Protein AF-A0A3D3GLA4-F1 (afdb_monomer)

Nearest PDB structures (foldseek):
  6uuj-assembly3_G  TM=5.738E-01  e=8.253E+00  Mycobacterium tuberculosis H37Rv

Secondary structure (DSSP, 8-state):
-HHHHHHHHHHHHHHHHHHHHHHHHHT--SSHHHHHHHHHHHHHHHHHHHHHHHHHHHHHHHH--

Mean predicted aligned error: 4.24 Å

Foldseek 3Di:
DVVVLVVVLVVVLVVLLVVLLVVLCVPFDDDPVSNVVSNVVSVVVSVVVSVVVVVVSCCCVVVVD

Structure (mmCIF, N/CA/C/O backbone):
data_AF-A0A3D3GLA4-F1
#
_entry.id   AF-A0A3D3GLA4-F1
#
loop_
_atom_site.group_PDB
_atom_site.id
_atom_site.type_symbol
_atom_site.label_atom_id
_atom_site.label_alt_id
_atom_site.label_comp_id
_atom_site.label_asym_id
_atom_site.label_entity_id
_atom_site.label_seq_id
_atom_site.pdbx_PDB_ins_code
_atom_site.Cartn_x
_atom_site.Cartn_y
_atom_site.Cartn_z
_atom_site.occupancy
_atom_site.B_iso_or_equiv
_atom_site.auth_seq_id
_atom_site.auth_comp_id
_atom_site.auth_asym_id
_atom_site.auth_atom_id
_atom_site.pdbx_PDB_model_num
ATOM 1 N N . LYS A 1 1 ? 19.019 5.707 -14.282 1.00 66.81 1 LYS A N 1
ATOM 2 C CA . LYS A 1 1 ? 17.958 4.679 -14.429 1.00 66.81 1 LYS A CA 1
ATOM 3 C C . LYS A 1 1 ? 17.403 4.313 -13.049 1.00 66.81 1 LYS A C 1
ATOM 5 O O . LYS A 1 1 ? 16.198 4.388 -12.879 1.00 66.81 1 LYS A O 1
ATOM 10 N N . ASP A 1 2 ? 18.264 4.108 -12.051 1.00 77.12 2 ASP A N 1
ATOM 11 C CA . ASP A 1 2 ? 17.898 3.659 -10.689 1.00 77.12 2 ASP A CA 1
ATOM 12 C C . ASP A 1 2 ? 17.094 4.668 -9.855 1.00 77.12 2 ASP A C 1
ATOM 14 O O . ASP A 1 2 ? 16.172 4.299 -9.134 1.00 77.12 2 ASP A O 1
ATOM 18 N N . ILE A 1 3 ? 17.397 5.964 -9.979 1.00 84.44 3 ILE A N 1
ATOM 19 C CA . ILE A 1 3 ? 16.654 7.006 -9.249 1.00 84.44 3 ILE A CA 1
ATOM 20 C C . ILE A 1 3 ? 15.220 7.131 -9.783 1.00 84.44 3 ILE A C 1
ATOM 22 O O . ILE A 1 3 ? 14.273 7.253 -9.012 1.00 84.44 3 ILE A O 1
ATOM 26 N N . TYR A 1 4 ? 15.051 7.058 -11.106 1.00 84.31 4 TYR A N 1
ATOM 27 C CA . TYR A 1 4 ? 13.742 7.183 -11.749 1.00 84.31 4 TYR A CA 1
ATOM 28 C C . TYR A 1 4 ? 12.837 5.982 -11.443 1.00 84.31 4 TYR A C 1
ATOM 30 O O . TYR A 1 4 ? 11.651 6.152 -11.171 1.00 84.31 4 TYR A O 1
ATOM 38 N N . THR A 1 5 ? 13.397 4.769 -11.411 1.00 85.38 5 THR A N 1
ATOM 39 C CA . THR A 1 5 ? 12.655 3.560 -11.028 1.00 85.38 5 THR A CA 1
ATOM 40 C C . THR A 1 5 ? 12.269 3.562 -9.550 1.00 85.38 5 THR A C 1
ATOM 42 O O . THR A 1 5 ? 11.162 3.140 -9.221 1.00 85.38 5 THR A O 1
ATOM 45 N N . GLY A 1 6 ? 13.119 4.091 -8.665 1.00 87.38 6 GLY A N 1
ATOM 46 C CA . GLY A 1 6 ? 12.774 4.300 -7.255 1.00 87.38 6 GLY A CA 1
ATOM 47 C C . GLY A 1 6 ? 11.646 5.320 -7.050 1.00 87.38 6 GLY A C 1
ATOM 48 O O . GLY A 1 6 ? 10.710 5.050 -6.298 1.00 87.38 6 GLY A O 1
ATOM 49 N N . LEU A 1 7 ? 11.695 6.458 -7.755 1.00 90.75 7 LEU A N 1
ATOM 50 C CA . LEU A 1 7 ? 10.650 7.493 -7.724 1.00 90.75 7 LEU A CA 1
ATOM 51 C C . LEU A 1 7 ? 9.293 6.951 -8.182 1.00 90.75 7 LEU A C 1
ATOM 53 O O . LEU A 1 7 ? 8.313 7.079 -7.453 1.00 90.75 7 LEU A O 1
ATOM 57 N N . MET A 1 8 ? 9.262 6.274 -9.334 1.00 88.06 8 MET A N 1
ATOM 58 C CA . MET A 1 8 ? 8.045 5.648 -9.860 1.00 88.06 8 MET A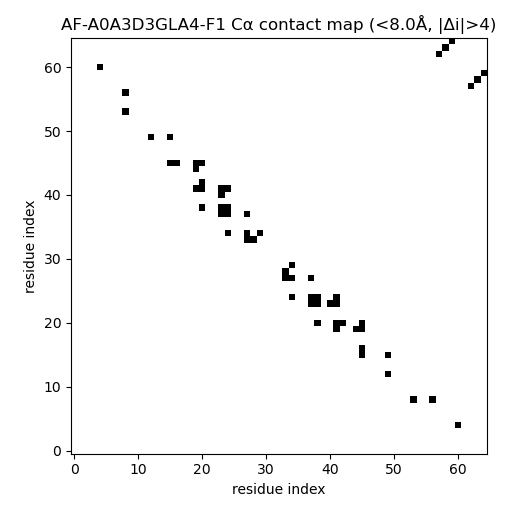 CA 1
ATOM 59 C C . MET A 1 8 ? 7.443 4.634 -8.881 1.00 88.06 8 MET A C 1
ATOM 61 O O . MET A 1 8 ? 6.237 4.638 -8.648 1.00 88.06 8 MET A O 1
ATOM 65 N N . LYS A 1 9 ? 8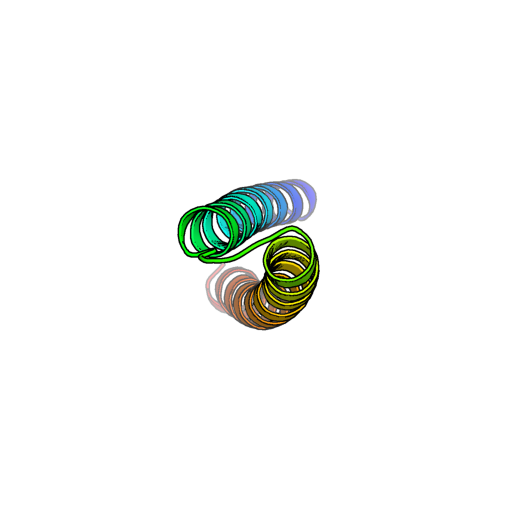.268 3.770 -8.273 1.00 87.88 9 LYS A N 1
ATOM 66 C CA . LYS A 1 9 ? 7.790 2.795 -7.280 1.00 87.88 9 LYS A CA 1
ATOM 67 C C . LYS A 1 9 ? 7.180 3.477 -6.056 1.00 87.88 9 LYS A C 1
ATOM 69 O O . LYS A 1 9 ? 6.105 3.084 -5.615 1.00 87.88 9 LYS A O 1
ATOM 74 N N . SER A 1 10 ? 7.848 4.505 -5.531 1.00 92.31 10 SER A N 1
ATOM 75 C CA . SER A 1 10 ? 7.377 5.252 -4.360 1.00 92.31 10 SER A CA 1
ATOM 76 C C . SER A 1 10 ? 6.008 5.895 -4.600 1.00 92.31 10 SER A C 1
ATOM 78 O O . SER A 1 10 ? 5.118 5.799 -3.753 1.00 92.31 10 SER A O 1
ATOM 80 N N . GLU A 1 11 ? 5.806 6.491 -5.777 1.00 94.00 11 GLU A N 1
ATOM 81 C CA . GLU A 1 11 ? 4.530 7.103 -6.157 1.00 94.00 11 GLU A CA 1
ATOM 82 C C . GLU A 1 11 ? 3.397 6.066 -6.222 1.00 94.00 11 GLU A C 1
ATOM 84 O O . GLU A 1 11 ? 2.335 6.266 -5.627 1.00 94.00 11 GLU A O 1
ATOM 89 N N . ILE A 1 12 ? 3.656 4.906 -6.837 1.00 92.88 12 ILE A N 1
ATOM 90 C CA . ILE A 1 12 ? 2.696 3.793 -6.904 1.00 92.88 12 ILE A CA 1
ATOM 91 C C . ILE A 1 12 ? 2.333 3.298 -5.498 1.00 92.88 12 ILE A C 1
ATOM 93 O O . ILE A 1 12 ? 1.153 3.113 -5.192 1.00 92.88 12 ILE A O 1
ATOM 97 N N . PHE A 1 13 ? 3.322 3.104 -4.621 1.00 94.19 13 PHE A N 1
ATOM 98 C CA . PHE A 1 13 ? 3.074 2.640 -3.255 1.00 94.19 13 PHE A CA 1
ATOM 99 C C . PHE A 1 13 ? 2.281 3.660 -2.438 1.00 94.19 13 PHE A C 1
ATOM 101 O O . PHE A 1 13 ? 1.372 3.272 -1.708 1.00 94.19 13 PHE A O 1
ATOM 108 N N . SER A 1 14 ? 2.575 4.955 -2.579 1.00 95.62 14 SER A N 1
ATOM 109 C CA . SER A 1 14 ? 1.861 6.015 -1.862 1.00 95.62 14 SER A CA 1
ATOM 110 C C . SER A 1 14 ? 0.374 6.045 -2.219 1.00 95.62 14 SER A C 1
ATOM 112 O O . SER A 1 14 ? -0.472 6.019 -1.322 1.00 95.62 14 SER A O 1
ATOM 114 N N . ILE A 1 15 ? 0.049 6.014 -3.517 1.00 96.12 15 ILE A N 1
ATOM 115 C CA . ILE A 1 15 ? -1.340 5.989 -4.001 1.00 96.12 15 ILE A CA 1
ATOM 116 C C . ILE A 1 15 ? -2.065 4.749 -3.471 1.00 96.12 15 ILE A C 1
ATOM 118 O O . ILE A 1 15 ? -3.197 4.832 -2.995 1.00 96.12 15 ILE A O 1
ATOM 122 N N . LEU A 1 16 ? -1.397 3.599 -3.507 1.00 95.56 16 LEU A N 1
ATOM 123 C CA . LEU A 1 16 ? -1.967 2.332 -3.075 1.00 95.56 16 LEU A CA 1
ATOM 124 C C . LEU A 1 16 ? -2.269 2.323 -1.569 1.00 95.56 16 LEU A C 1
ATOM 126 O O . LEU A 1 16 ? -3.376 1.958 -1.172 1.00 95.56 16 LEU A O 1
ATOM 130 N N . ILE A 1 17 ? -1.325 2.770 -0.734 1.00 95.94 17 ILE A N 1
ATOM 131 C CA . ILE A 1 17 ? -1.518 2.868 0.721 1.00 95.94 17 ILE A CA 1
ATOM 132 C C . ILE A 1 17 ? -2.665 3.825 1.043 1.00 95.94 17 ILE A C 1
ATOM 134 O O . ILE A 1 17 ? -3.507 3.500 1.882 1.00 95.94 17 ILE A O 1
ATOM 138 N N . ALA A 1 18 ? -2.719 4.986 0.382 1.00 96.56 18 ALA A N 1
ATOM 139 C CA . ALA A 1 18 ? -3.779 5.966 0.594 1.00 96.56 18 ALA A CA 1
ATOM 140 C C . ALA A 1 18 ? -5.155 5.372 0.268 1.00 96.56 18 ALA A C 1
ATOM 142 O O . ALA A 1 18 ? -6.068 5.451 1.087 1.00 96.56 18 ALA A O 1
ATOM 143 N N . LEU A 1 19 ? -5.286 4.698 -0.878 1.00 96.44 19 LEU A N 1
ATOM 144 C CA . LEU A 1 19 ? -6.535 4.059 -1.288 1.00 96.44 19 LEU A CA 1
ATOM 145 C C . LEU A 1 19 ? -6.972 2.958 -0.319 1.00 96.44 19 LEU A C 1
ATOM 147 O O . LEU A 1 19 ? -8.124 2.959 0.113 1.00 96.44 19 LEU A O 1
ATOM 151 N N . VAL A 1 20 ? -6.070 2.050 0.065 1.00 96.19 20 VAL A N 1
ATOM 152 C CA . VAL A 1 20 ? -6.391 0.958 1.001 1.00 96.19 20 VAL A CA 1
ATOM 153 C C . VAL A 1 20 ? -6.776 1.514 2.373 1.00 96.19 20 VAL A C 1
ATOM 155 O O . VAL A 1 20 ? -7.767 1.077 2.960 1.00 96.19 20 VAL A O 1
ATOM 158 N N . SER A 1 21 ? -6.043 2.513 2.864 1.00 95.25 21 SER A N 1
ATOM 159 C CA . SER A 1 21 ? -6.298 3.131 4.169 1.00 95.25 21 SER A CA 1
ATOM 160 C C . SER A 1 21 ? -7.629 3.884 4.191 1.00 95.25 21 SER A C 1
ATOM 162 O O . SER A 1 21 ? -8.419 3.707 5.119 1.00 95.25 21 SER A O 1
ATOM 164 N N . CYS A 1 22 ? -7.924 4.670 3.151 1.00 95.44 22 CYS A N 1
ATOM 165 C CA . CYS A 1 22 ? -9.209 5.351 3.002 1.00 95.44 22 CYS A CA 1
ATOM 166 C C . CYS A 1 22 ? -10.360 4.352 2.875 1.00 95.44 22 CYS A C 1
ATOM 168 O O . CYS A 1 22 ? -11.384 4.518 3.530 1.00 95.44 22 CYS A O 1
ATOM 170 N N . HIS A 1 23 ? -10.193 3.294 2.081 1.00 95.69 23 HIS A N 1
ATOM 171 C CA . HIS A 1 23 ? -11.225 2.277 1.895 1.00 95.69 23 HIS A CA 1
ATOM 172 C C . HIS A 1 23 ? -11.551 1.557 3.205 1.00 95.69 23 HIS A C 1
ATOM 174 O O . HIS A 1 23 ? -12.720 1.408 3.565 1.00 95.69 23 HIS A O 1
ATOM 180 N N . GLN A 1 24 ? -10.526 1.157 3.956 1.00 94.62 24 GLN A N 1
ATOM 181 C CA . GLN A 1 24 ? -10.714 0.469 5.225 1.00 94.62 24 GLN A CA 1
ATOM 182 C C . GLN A 1 24 ? -11.306 1.396 6.294 1.00 94.62 24 GLN A C 1
ATOM 184 O O . GLN A 1 24 ? -12.149 0.948 7.064 1.00 94.62 24 GLN A O 1
ATOM 189 N N . GLY A 1 25 ? -10.917 2.677 6.303 1.00 93.12 25 GLY A N 1
ATOM 190 C CA . GLY A 1 25 ? -11.462 3.706 7.194 1.00 93.12 25 GLY A CA 1
ATOM 191 C C . GLY A 1 25 ? -12.926 4.056 6.904 1.00 93.12 25 GLY A C 1
ATOM 192 O O . GLY A 1 25 ? -13.721 4.177 7.831 1.00 93.12 25 GLY A O 1
ATOM 193 N N . LEU A 1 26 ? -13.304 4.161 5.627 1.00 93.88 26 LEU A N 1
ATOM 194 C CA . LEU A 1 26 ? -14.686 4.421 5.203 1.00 93.88 26 LEU A CA 1
ATOM 195 C C . LEU A 1 26 ? -15.604 3.209 5.405 1.00 93.88 26 LEU A C 1
ATOM 197 O O . LEU A 1 26 ? -16.804 3.375 5.596 1.00 93.88 26 LEU A O 1
ATOM 201 N N . SER A 1 27 ? -15.046 1.997 5.381 1.00 91.75 27 SER A N 1
ATOM 202 C CA . SER A 1 27 ? -15.793 0.750 5.592 1.00 91.75 27 SER A CA 1
ATOM 203 C C . SER A 1 27 ? -15.987 0.400 7.072 1.00 91.75 27 SER A C 1
ATOM 205 O O . SER A 1 27 ? -16.597 -0.623 7.386 1.00 91.75 27 SER A O 1
ATOM 207 N N . VAL A 1 28 ? -15.466 1.207 8.004 1.00 92.88 28 VAL A N 1
ATOM 208 C CA . VAL A 1 28 ? -15.649 0.960 9.438 1.00 92.88 28 VAL A CA 1
ATOM 209 C C . VAL A 1 28 ? -17.099 1.199 9.832 1.00 92.88 28 VAL A C 1
ATOM 211 O O . VAL A 1 28 ? -17.667 2.259 9.598 1.00 92.88 28 VAL A O 1
ATOM 214 N N . SER A 1 29 ? -17.683 0.219 10.511 1.00 89.00 29 SER A N 1
ATOM 215 C CA . SER A 1 29 ? -18.949 0.364 11.224 1.00 89.00 29 SER A CA 1
ATOM 216 C C . SER A 1 29 ? -18.786 -0.167 12.644 1.00 89.00 29 SER A C 1
ATOM 218 O O . SER A 1 29 ? -18.311 -1.285 12.841 1.00 89.00 29 SER A O 1
ATOM 220 N N . GLY A 1 30 ? -19.151 0.644 13.638 1.00 88.12 30 GLY A N 1
ATOM 221 C CA . GLY A 1 30 ? -19.024 0.314 15.060 1.00 88.12 30 GLY A CA 1
ATOM 222 C C . GLY A 1 30 ? -18.418 1.446 15.893 1.00 88.12 30 GLY A C 1
ATOM 223 O O . GLY A 1 30 ? -18.314 2.581 15.437 1.00 88.12 30 GLY A O 1
ATOM 224 N N . GLY A 1 31 ? -18.047 1.125 17.136 1.00 88.44 31 GLY A N 1
ATOM 225 C CA . GLY A 1 31 ? -17.401 2.051 18.073 1.00 88.44 31 GLY A CA 1
ATOM 226 C C . GLY A 1 31 ? -15.873 2.092 17.947 1.00 88.44 31 GLY A C 1
ATOM 227 O O . GLY A 1 31 ? -15.291 1.598 16.981 1.00 88.44 31 GLY A O 1
ATOM 228 N N . SER A 1 32 ? -15.206 2.635 18.966 1.00 88.69 32 SER A N 1
ATOM 229 C CA . SER A 1 32 ? -13.745 2.813 19.016 1.00 88.69 32 SER A CA 1
ATOM 230 C C . SER A 1 32 ? -12.938 1.527 18.782 1.00 88.69 32 SER A C 1
ATOM 232 O O . SER A 1 32 ? -11.898 1.572 18.129 1.00 88.69 32 SER A O 1
ATOM 234 N N . ASP A 1 33 ? -13.436 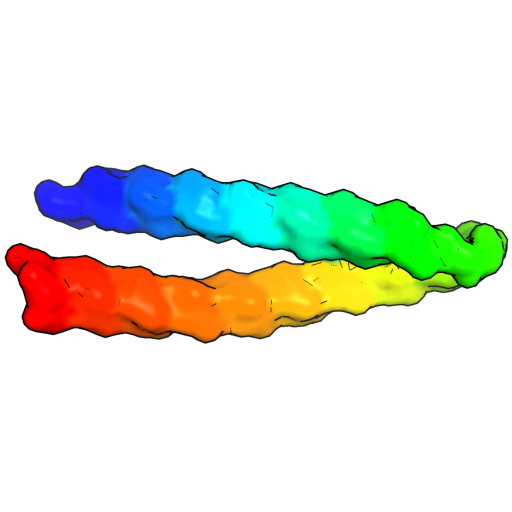0.372 19.230 1.00 92.38 33 ASP A N 1
ATOM 235 C CA . ASP A 1 33 ? -12.769 -0.922 19.014 1.00 92.38 33 ASP A CA 1
ATOM 236 C C . ASP A 1 33 ? -12.746 -1.348 17.538 1.00 92.38 33 ASP A C 1
ATOM 238 O O . ASP A 1 33 ? -11.793 -1.986 17.079 1.00 92.38 33 ASP A O 1
ATOM 242 N N . ALA A 1 34 ? -13.780 -0.991 16.770 1.00 92.25 34 ALA A N 1
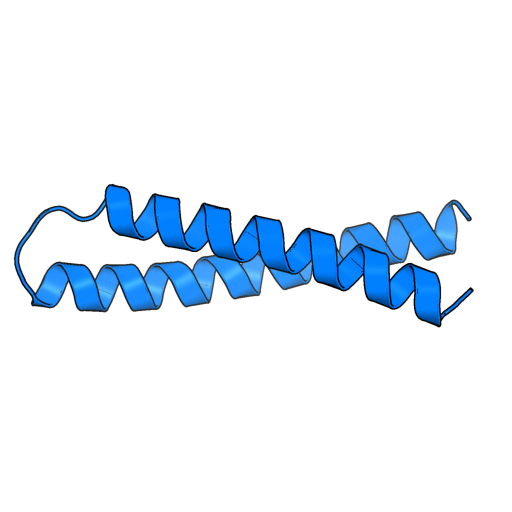ATOM 243 C CA . ALA A 1 34 ? -13.858 -1.316 15.347 1.00 92.25 34 ALA A CA 1
ATOM 244 C C . ALA A 1 34 ? -12.835 -0.508 14.535 1.00 92.25 34 ALA A C 1
ATOM 246 O O . ALA A 1 34 ? -12.216 -1.047 13.619 1.00 92.25 34 ALA A O 1
ATOM 247 N N . VAL A 1 35 ? -12.593 0.750 14.921 1.00 93.00 35 VAL A N 1
ATOM 248 C CA . VAL A 1 35 ? -11.585 1.627 14.299 1.00 93.00 35 VAL A CA 1
ATOM 249 C C . VAL A 1 35 ? -10.173 1.064 14.486 1.00 93.00 35 VAL A C 1
ATOM 251 O O . VAL A 1 35 ? -9.385 1.038 13.537 1.00 93.00 35 VAL A O 1
ATOM 254 N N . GLY A 1 36 ? -9.865 0.555 15.685 1.00 93.44 36 GLY A N 1
ATOM 255 C CA . GLY A 1 36 ? -8.585 -0.098 15.968 1.00 93.44 36 GLY A CA 1
ATOM 256 C C . GLY A 1 36 ? -8.357 -1.314 15.069 1.00 93.44 36 GLY A C 1
ATOM 257 O O . GLY A 1 36 ? -7.344 -1.388 14.373 1.00 93.44 36 GLY A O 1
ATOM 258 N N . LYS A 1 37 ? -9.345 -2.220 15.002 1.00 94.12 37 LYS A N 1
ATOM 259 C CA . LYS A 1 37 ? -9.287 -3.417 14.141 1.00 94.12 37 LYS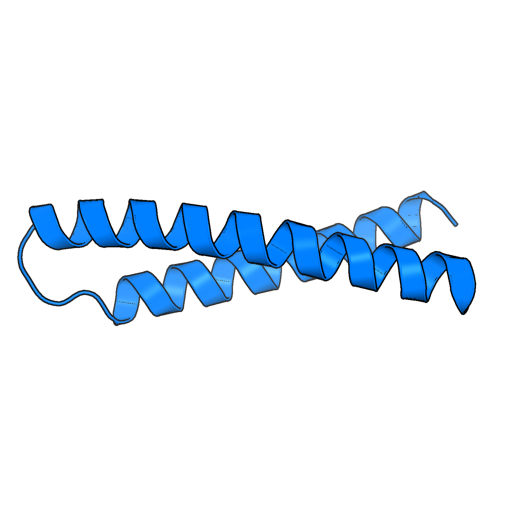 A CA 1
ATOM 260 C C . LYS A 1 37 ? -9.140 -3.066 12.663 1.00 94.12 37 LYS A C 1
ATOM 262 O O . LYS A 1 37 ? -8.317 -3.666 11.975 1.00 94.12 37 LYS A O 1
ATOM 267 N N . ALA A 1 38 ? -9.895 -2.080 12.190 1.00 94.62 38 ALA A N 1
ATOM 268 C CA . ALA A 1 38 ? -9.828 -1.620 10.811 1.00 94.62 38 ALA A CA 1
ATOM 269 C C . ALA A 1 38 ? -8.457 -1.030 10.468 1.00 94.62 38 ALA A C 1
ATOM 271 O O . ALA A 1 38 ? -7.908 -1.342 9.418 1.00 94.62 38 ALA A O 1
ATOM 272 N N . THR A 1 39 ? -7.854 -0.253 11.371 1.00 93.38 39 THR A N 1
ATOM 273 C CA . THR A 1 39 ? -6.495 0.276 11.176 1.00 93.38 39 THR A CA 1
ATOM 274 C C . THR A 1 39 ? -5.472 -0.854 11.052 1.00 93.38 39 THR A C 1
ATOM 276 O O . THR A 1 39 ? -4.635 -0.838 10.152 1.00 93.38 39 THR A O 1
ATOM 279 N N . THR A 1 40 ? -5.556 -1.882 11.904 1.00 95.50 40 THR A N 1
ATOM 280 C CA . THR A 1 40 ? -4.650 -3.039 11.816 1.00 95.50 40 THR A CA 1
ATOM 281 C C . THR A 1 40 ? -4.846 -3.808 10.510 1.00 95.50 40 THR A C 1
ATOM 283 O O . THR A 1 40 ? -3.868 -4.173 9.859 1.00 95.50 40 THR A O 1
ATOM 286 N N . GLN A 1 41 ? -6.097 -4.008 10.085 1.00 95.25 41 GLN A N 1
ATOM 287 C CA . GLN A 1 41 ? -6.408 -4.630 8.797 1.00 95.25 41 GLN A CA 1
ATOM 288 C C . GLN A 1 41 ? -5.869 -3.806 7.622 1.00 95.25 41 GLN A C 1
ATOM 290 O O . GLN A 1 41 ? -5.257 -4.380 6.724 1.00 95.25 41 GLN A O 1
ATOM 295 N N . ALA A 1 42 ? -6.011 -2.478 7.654 1.00 96.44 42 ALA A N 1
ATOM 296 C CA . ALA A 1 42 ? -5.507 -1.580 6.614 1.00 96.44 42 ALA A CA 1
ATOM 297 C C . ALA A 1 42 ? -3.996 -1.740 6.415 1.00 96.44 42 ALA A C 1
ATOM 299 O O . ALA A 1 42 ? -3.531 -1.860 5.281 1.00 96.44 42 ALA A O 1
ATOM 300 N N . VAL A 1 43 ? -3.234 -1.792 7.512 1.00 96.56 43 VAL A N 1
ATOM 301 C CA . VAL A 1 43 ? -1.774 -1.960 7.471 1.00 96.56 43 VAL A CA 1
ATOM 302 C C . VAL A 1 43 ? -1.395 -3.326 6.899 1.00 96.56 43 VAL A C 1
ATOM 304 O O . VAL A 1 43 ? -0.557 -3.393 6.002 1.00 96.56 43 VAL A O 1
ATOM 307 N N . VAL A 1 44 ? -2.034 -4.407 7.356 1.00 97.25 44 VAL A N 1
ATOM 308 C CA . VAL A 1 44 ? -1.752 -5.766 6.858 1.00 97.25 44 VAL A CA 1
ATOM 309 C C . VAL A 1 44 ? -2.047 -5.875 5.361 1.00 97.25 44 VAL A C 1
ATOM 311 O O . VAL A 1 44 ? -1.199 -6.345 4.605 1.00 97.25 44 VAL A O 1
ATOM 314 N N . ILE A 1 45 ? -3.212 -5.394 4.915 1.00 96.00 45 ILE A N 1
ATOM 315 C CA . ILE A 1 45 ? -3.606 -5.422 3.499 1.00 96.00 45 ILE A CA 1
ATOM 316 C C . ILE A 1 45 ? -2.638 -4.584 2.659 1.00 96.00 45 ILE A C 1
ATOM 318 O O . ILE A 1 45 ? -2.193 -5.040 1.606 1.00 96.00 45 ILE A O 1
ATOM 322 N N . SER A 1 46 ? -2.268 -3.393 3.137 1.00 96.50 46 SER A N 1
ATOM 323 C CA . SER A 1 46 ? -1.333 -2.511 2.432 1.00 96.50 46 SER A CA 1
ATOM 324 C C . SER A 1 46 ? 0.037 -3.165 2.258 1.00 96.50 46 SER A C 1
ATOM 326 O O . SER A 1 46 ? 0.560 -3.173 1.150 1.00 96.50 46 SER A O 1
ATOM 328 N N . ILE A 1 47 ? 0.605 -3.770 3.310 1.00 96.44 47 ILE A N 1
ATOM 329 C CA . ILE A 1 47 ? 1.917 -4.438 3.238 1.00 96.44 47 ILE A CA 1
ATOM 330 C C . ILE A 1 47 ? 1.883 -5.603 2.243 1.00 96.44 47 ILE A C 1
ATOM 332 O O . ILE A 1 47 ? 2.790 -5.731 1.420 1.00 96.44 47 ILE A O 1
ATOM 336 N N . VAL A 1 48 ? 0.830 -6.425 2.272 1.00 96.75 48 VAL A N 1
ATOM 337 C CA . VAL A 1 48 ? 0.684 -7.548 1.335 1.00 96.75 48 VAL A CA 1
ATOM 338 C C . VAL A 1 48 ? 0.573 -7.049 -0.108 1.00 96.75 48 VAL A C 1
ATOM 340 O O . VAL A 1 48 ? 1.273 -7.569 -0.978 1.00 96.75 48 VAL A O 1
ATOM 343 N N . LEU A 1 49 ? -0.242 -6.019 -0.375 1.00 95.56 49 LEU A N 1
ATOM 344 C CA . LEU A 1 49 ? -0.335 -5.442 -1.721 1.00 95.56 49 LEU A CA 1
ATOM 345 C C . LEU A 1 49 ? 0.994 -4.838 -2.181 1.00 95.56 49 LEU A C 1
ATOM 347 O O . LEU A 1 49 ? 1.362 -5.034 -3.335 1.00 95.56 49 LEU A O 1
ATOM 351 N N . ILE A 1 50 ? 1.719 -4.129 -1.310 1.00 95.88 50 ILE A N 1
ATOM 352 C CA . ILE A 1 50 ? 3.021 -3.537 -1.653 1.00 95.88 50 ILE A CA 1
ATOM 353 C C . ILE A 1 50 ? 4.002 -4.621 -2.091 1.00 95.88 50 ILE A C 1
ATOM 355 O O . ILE A 1 50 ? 4.667 -4.441 -3.103 1.00 95.88 50 ILE A O 1
ATOM 359 N N . ILE A 1 51 ? 4.068 -5.756 -1.390 1.00 95.38 51 ILE A N 1
ATOM 360 C CA . ILE A 1 51 ? 4.959 -6.866 -1.765 1.00 95.38 51 ILE A CA 1
ATOM 361 C C . ILE A 1 51 ? 4.606 -7.401 -3.160 1.00 95.38 51 ILE A C 1
ATOM 363 O O . ILE A 1 51 ? 5.489 -7.604 -3.994 1.00 95.38 51 ILE A O 1
ATOM 367 N N . VAL A 1 52 ? 3.315 -7.604 -3.436 1.00 95.25 52 VAL A N 1
ATOM 368 C CA . VAL A 1 52 ? 2.850 -8.087 -4.746 1.00 95.25 52 VAL A CA 1
ATOM 369 C C . VAL A 1 52 ? 3.178 -7.077 -5.846 1.00 95.25 52 VAL A C 1
ATOM 371 O O . VAL A 1 52 ? 3.736 -7.446 -6.880 1.00 95.25 52 VAL A O 1
ATOM 374 N N . VAL A 1 53 ? 2.868 -5.800 -5.622 1.00 93.62 53 VAL A N 1
ATOM 375 C CA . VAL A 1 53 ? 3.101 -4.730 -6.596 1.00 93.62 53 VAL A CA 1
ATOM 376 C C . VAL A 1 53 ? 4.587 -4.465 -6.796 1.00 93.62 53 VAL A C 1
ATOM 378 O O . VAL A 1 53 ? 4.983 -4.217 -7.926 1.00 93.62 53 VAL A O 1
ATOM 381 N N . ASP A 1 54 ? 5.430 -4.567 -5.770 1.00 93.06 54 ASP A N 1
ATOM 382 C CA . ASP A 1 54 ? 6.882 -4.439 -5.922 1.00 93.06 54 ASP A CA 1
ATOM 383 C C . ASP A 1 54 ? 7.463 -5.574 -6.768 1.00 93.06 54 ASP A C 1
ATOM 385 O O . ASP A 1 54 ? 8.288 -5.325 -7.651 1.00 93.06 54 ASP A O 1
ATOM 389 N N . CYS A 1 55 ? 6.993 -6.807 -6.560 1.00 91.69 55 CYS A N 1
ATOM 390 C CA . CYS A 1 55 ? 7.413 -7.952 -7.360 1.00 91.69 55 CYS A CA 1
ATOM 391 C C . CYS A 1 55 ? 7.026 -7.761 -8.836 1.00 91.69 55 CYS A C 1
ATOM 393 O O . CYS A 1 55 ? 7.866 -7.903 -9.726 1.00 91.69 55 CYS A O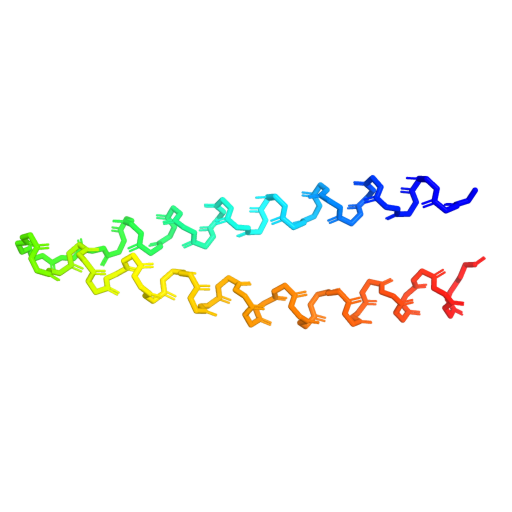 1
ATOM 395 N N . LEU A 1 56 ? 5.786 -7.330 -9.097 1.00 90.56 56 LEU A N 1
ATOM 396 C CA . LEU A 1 56 ? 5.312 -7.010 -10.447 1.00 90.56 56 LEU A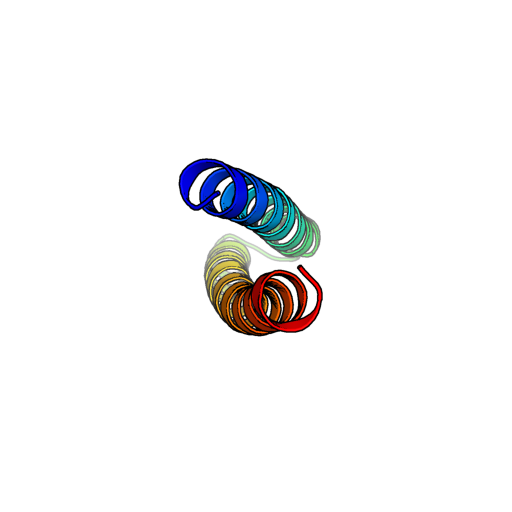 CA 1
ATOM 397 C C . LEU A 1 56 ? 6.060 -5.823 -11.062 1.00 90.56 56 LEU A C 1
ATOM 399 O O . LEU A 1 56 ? 6.502 -5.907 -12.203 1.00 90.56 56 LEU A O 1
ATOM 403 N N . ALA A 1 57 ? 6.240 -4.732 -10.318 1.00 88.00 57 ALA A N 1
ATOM 404 C CA . ALA A 1 57 ? 6.942 -3.543 -10.787 1.00 88.00 57 ALA A CA 1
ATOM 405 C C . ALA A 1 57 ? 8.401 -3.865 -11.115 1.00 88.00 57 ALA A C 1
ATOM 407 O O . ALA A 1 57 ? 8.905 -3.425 -12.141 1.00 88.00 57 ALA A O 1
ATOM 408 N N . THR A 1 58 ? 9.072 -4.668 -10.288 1.00 88.12 58 THR A N 1
ATOM 409 C CA . THR A 1 58 ? 10.440 -5.132 -10.552 1.00 88.12 58 THR A CA 1
ATOM 410 C C . THR A 1 58 ? 10.490 -6.020 -11.788 1.00 88.12 58 THR A C 1
ATOM 412 O O . THR A 1 58 ? 11.334 -5.791 -12.649 1.00 88.12 58 THR A O 1
ATOM 415 N N . ALA A 1 59 ? 9.572 -6.981 -11.922 1.00 87.50 59 ALA A N 1
ATOM 416 C CA . ALA A 1 59 ? 9.503 -7.843 -13.098 1.00 87.50 59 ALA A CA 1
ATOM 417 C C . ALA A 1 59 ? 9.271 -7.034 -14.383 1.00 87.50 59 ALA A C 1
ATOM 419 O O . ALA A 1 59 ? 9.993 -7.216 -15.355 1.00 87.50 59 ALA A O 1
ATOM 420 N N . VAL A 1 60 ? 8.327 -6.090 -14.386 1.00 86.25 60 VAL A N 1
ATOM 421 C CA . VAL A 1 60 ? 8.045 -5.244 -15.556 1.00 86.25 60 VAL A CA 1
ATOM 422 C C . VAL A 1 60 ? 9.227 -4.330 -15.871 1.00 86.25 60 VAL A C 1
ATOM 424 O O . VAL A 1 60 ? 9.691 -4.300 -17.002 1.00 86.25 60 VAL A O 1
ATOM 427 N N . ILE A 1 61 ? 9.751 -3.606 -14.883 1.00 83.62 61 ILE A N 1
ATOM 428 C CA . ILE A 1 61 ? 10.826 -2.629 -15.097 1.00 83.62 61 ILE A CA 1
ATOM 429 C C . ILE A 1 61 ? 12.136 -3.302 -15.513 1.00 83.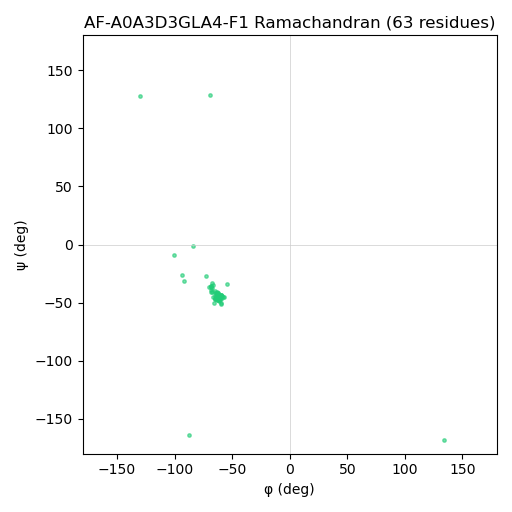62 61 ILE A C 1
ATOM 431 O O . ILE A 1 61 ? 12.884 -2.708 -16.277 1.00 83.62 61 ILE A O 1
ATOM 435 N N . TYR A 1 62 ? 12.440 -4.495 -14.998 1.00 80.50 62 TYR A N 1
ATOM 436 C CA . TYR A 1 62 ? 13.711 -5.174 -15.264 1.00 80.50 62 TYR A CA 1
ATOM 437 C C . TYR A 1 62 ? 13.643 -6.112 -16.477 1.00 80.50 62 TYR A C 1
ATOM 439 O O . TYR A 1 62 ? 14.645 -6.296 -17.161 1.00 80.50 62 TYR A O 1
ATOM 447 N N . TYR A 1 63 ? 12.482 -6.720 -16.746 1.00 73.31 63 TYR A N 1
ATOM 448 C CA . TYR A 1 63 ? 12.312 -7.668 -17.853 1.00 73.31 63 TYR A CA 1
ATOM 449 C C . TYR A 1 63 ? 11.790 -7.004 -19.137 1.00 73.31 63 TYR A C 1
ATOM 451 O O . TYR A 1 63 ? 12.063 -7.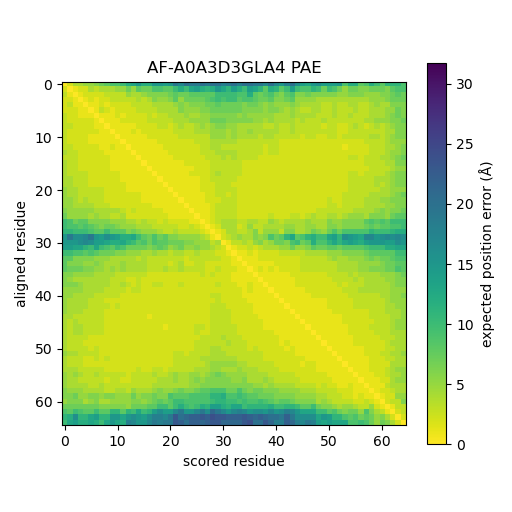506 -20.223 1.00 73.31 63 TYR A O 1
ATOM 459 N N . ALA A 1 64 ? 11.059 -5.883 -19.044 1.00 63.31 64 ALA A N 1
ATOM 460 C CA . ALA A 1 64 ? 10.531 -5.168 -20.211 1.00 63.31 64 ALA A CA 1
ATOM 461 C C . ALA A 1 64 ? 11.345 -3.920 -20.625 1.00 63.31 64 ALA A C 1
ATOM 463 O O . ALA A 1 64 ? 11.044 -3.356 -21.678 1.00 63.31 64 ALA A O 1
ATOM 464 N N . LEU A 1 65 ? 12.334 -3.465 -19.833 1.00 58.50 65 LEU A N 1
ATOM 465 C CA . LEU A 1 65 ? 12.987 -2.144 -19.974 1.00 58.50 65 LEU A CA 1
ATOM 466 C C . LEU A 1 65 ? 14.498 -2.143 -19.681 1.00 58.50 65 LEU A C 1
ATOM 468 O O . LEU A 1 65 ? 15.259 -1.453 -20.395 1.00 58.50 65 LEU A O 1
#

Sequence (65 aa):
KDIYTGLMKSEIFSILIALVSCHQGLSVSGGSDAVGKATTQAVVISIVLIIVVDCLATAVIYYAL

pLDDT: mean 90.54, std 7.82, range [58.5, 97.25]

Radius of gyration: 14.95 Å; Cα contacts (8 Å, |Δi|>4): 30; chains: 1; bounding box: 37×16×39 Å

Solvent-accessible surface area (backbone atoms only — not comparable to full-atom values): 3612 Å² total; per-residue (Å²): 113,70,65,61,54,51,51,55,50,52,53,55,49,52,56,50,41,52,50,43,42,50,51,35,60,71,68,57,75,78,59,74,71,40,53,54,53,34,52,55,49,25,52,56,54,36,54,55,50,48,54,53,50,49,54,50,49,49,50,49,54,69,73,75,102